Protein AF-A0A8S3GL42-F1 (afdb_monomer)

Mean predicted aligned error: 12.49 Å

pLDDT: mean 72.7, std 12.83, range [42.44, 92.75]

Structure (mmCIF, N/CA/C/O backbone):
data_AF-A0A8S3GL42-F1
#
_entry.id   AF-A0A8S3GL42-F1
#
loop_
_atom_site.group_PDB
_atom_site.id
_atom_site.type_symbol
_atom_site.label_atom_id
_atom_site.label_alt_id
_atom_site.label_comp_id
_atom_site.label_asym_id
_atom_site.label_entity_id
_atom_site.label_seq_id
_atom_site.pdbx_PDB_ins_code
_atom_site.Cartn_x
_atom_site.Cartn_y
_atom_site.Cartn_z
_atom_site.occupancy
_atom_site.B_iso_or_equiv
_atom_site.auth_seq_id
_atom_site.auth_comp_id
_atom_site.auth_asym_id
_atom_site.auth_atom_id
_atom_site.pdbx_PDB_model_num
ATOM 1 N N . ALA A 1 1 ? -11.399 -30.626 33.525 1.00 60.34 1 ALA A N 1
ATOM 2 C CA . ALA A 1 1 ? -12.731 -30.031 33.263 1.00 60.34 1 ALA A CA 1
ATOM 3 C C . ALA A 1 1 ? -12.739 -28.504 33.424 1.00 60.34 1 ALA A C 1
ATOM 5 O O . ALA A 1 1 ? -13.069 -27.814 32.467 1.00 60.34 1 ALA A O 1
ATOM 6 N N . LEU A 1 2 ? -12.311 -27.963 34.575 1.00 58.28 2 LEU A N 1
ATOM 7 C CA . LEU A 1 2 ? -12.323 -26.517 34.869 1.00 58.28 2 LEU A CA 1
ATOM 8 C C . LEU A 1 2 ? -11.531 -25.655 33.856 1.00 58.28 2 LEU A C 1
ATOM 10 O O . LEU A 1 2 ? -12.018 -24.622 33.409 1.00 58.28 2 LEU A O 1
ATOM 14 N N . LEU A 1 3 ? -10.352 -26.118 33.418 1.00 64.62 3 LEU A N 1
ATOM 15 C CA . LEU A 1 3 ? -9.525 -25.424 32.414 1.00 64.62 3 LEU A CA 1
ATOM 16 C C . LEU A 1 3 ? -10.170 -25.356 31.017 1.00 64.62 3 LEU A C 1
ATOM 18 O O . LEU A 1 3 ? -10.001 -24.368 30.307 1.00 64.62 3 LEU A O 1
ATOM 22 N N . VAL A 1 4 ? -10.951 -26.372 30.631 1.00 67.25 4 VAL A N 1
ATOM 23 C CA . VAL A 1 4 ? -11.661 -26.402 29.337 1.00 67.25 4 VAL A CA 1
ATOM 24 C C . VAL A 1 4 ? -12.831 -25.417 29.347 1.00 67.25 4 VAL A C 1
ATOM 26 O O . VAL A 1 4 ? -13.054 -24.713 28.364 1.00 67.25 4 VAL A O 1
ATOM 29 N N . LEU A 1 5 ? -13.542 -25.313 30.475 1.00 68.94 5 LEU A N 1
ATOM 30 C CA . LEU A 1 5 ? -14.620 -24.337 30.652 1.00 68.94 5 LEU A CA 1
ATOM 31 C C . LEU A 1 5 ? -14.083 -22.898 30.730 1.00 68.94 5 LEU A C 1
ATOM 33 O O . LEU A 1 5 ? -14.653 -22.006 30.104 1.00 68.94 5 LEU A O 1
ATOM 37 N N . CYS A 1 6 ? -12.947 -22.683 31.404 1.00 64.12 6 CYS A N 1
ATOM 38 C CA . CYS A 1 6 ? -12.276 -21.380 31.460 1.00 64.12 6 CYS A CA 1
ATOM 39 C C . CYS A 1 6 ? -11.847 -20.895 30.060 1.00 64.12 6 CYS A C 1
ATOM 41 O O . CYS A 1 6 ? -12.090 -19.743 29.698 1.00 64.12 6 CYS A O 1
ATOM 43 N N . ARG A 1 7 ? -11.309 -21.800 29.224 1.00 71.94 7 ARG A N 1
ATOM 44 C CA . ARG A 1 7 ? -10.922 -21.492 27.836 1.00 71.94 7 ARG A CA 1
ATOM 45 C C . ARG A 1 7 ? -12.115 -21.065 26.971 1.00 71.94 7 ARG A C 1
ATOM 47 O O . ARG A 1 7 ? -11.981 -20.121 26.198 1.00 71.94 7 ARG A O 1
ATOM 54 N N . ARG A 1 8 ? -13.282 -21.710 27.113 1.00 71.31 8 ARG A N 1
ATOM 55 C CA . ARG A 1 8 ? -14.494 -21.349 26.346 1.00 71.31 8 ARG A CA 1
ATOM 56 C C . ARG A 1 8 ? -15.000 -19.951 26.704 1.00 71.31 8 ARG A C 1
ATOM 58 O O . ARG A 1 8 ? -15.259 -19.159 25.807 1.00 71.31 8 ARG A O 1
ATOM 65 N N . ASN A 1 9 ? -15.053 -19.613 27.993 1.00 72.69 9 ASN A N 1
ATOM 66 C CA . ASN A 1 9 ? -15.573 -18.316 28.443 1.00 72.69 9 ASN A CA 1
ATOM 67 C C . ASN A 1 9 ? -14.672 -17.130 28.044 1.00 72.69 9 ASN A C 1
ATOM 69 O O . ASN A 1 9 ? -15.154 -16.017 27.833 1.00 72.69 9 ASN A O 1
ATOM 73 N N . LEU A 1 10 ? -13.358 -17.359 27.932 1.00 70.06 10 LEU A N 1
ATOM 74 C CA . LEU A 1 10 ? -12.411 -16.348 27.457 1.00 70.06 10 LEU A CA 1
ATOM 75 C C . LEU A 1 10 ? -12.497 -16.152 25.936 1.00 70.06 10 LEU A C 1
ATOM 77 O O . LEU A 1 10 ? -12.466 -15.015 25.470 1.00 70.06 10 LEU A O 1
ATOM 81 N N . TYR A 1 11 ? -12.652 -17.240 25.175 1.00 72.56 11 TYR A N 1
ATOM 82 C CA . TYR A 1 11 ? -12.803 -17.175 23.720 1.00 72.56 11 TYR A CA 1
ATOM 83 C C . TYR A 1 11 ? -14.065 -16.397 23.323 1.00 72.56 11 TYR A C 1
ATOM 85 O O . TYR A 1 11 ? -13.992 -15.515 22.475 1.00 72.56 11 TYR A O 1
ATOM 93 N N . GLU A 1 12 ? -15.182 -16.630 24.019 1.00 75.94 12 GLU A N 1
ATOM 94 C CA . GLU A 1 12 ? -16.445 -15.903 23.818 1.00 75.94 12 GLU A CA 1
ATOM 95 C C . GLU A 1 12 ? -16.319 -14.392 24.074 1.00 75.94 12 GLU A C 1
ATOM 97 O O . GLU A 1 12 ? -16.875 -13.582 23.332 1.00 75.94 12 GLU A O 1
ATOM 102 N N . LYS A 1 13 ? -15.551 -13.969 25.088 1.00 74.44 13 LYS A N 1
ATOM 103 C CA . LYS A 1 13 ? -15.324 -12.537 25.364 1.00 74.44 13 LYS A CA 1
ATOM 104 C C . LYS A 1 13 ? -14.474 -11.861 24.291 1.00 74.44 13 LYS A C 1
ATOM 106 O O . LYS A 1 13 ? -14.758 -10.727 23.911 1.00 74.44 13 LYS A O 1
ATOM 111 N N . ILE A 1 14 ? -13.445 -12.551 23.801 1.00 76.19 14 ILE A N 1
ATOM 112 C CA . ILE A 1 14 ? -12.589 -12.045 22.722 1.00 76.19 14 ILE A CA 1
ATOM 113 C C . ILE A 1 14 ? -13.385 -11.970 21.414 1.00 76.19 14 ILE A C 1
ATOM 115 O O . ILE A 1 14 ? -13.302 -10.967 20.707 1.00 76.19 14 ILE A O 1
ATOM 119 N N . LEU A 1 15 ? -14.194 -12.993 21.121 1.00 78.88 15 LEU A N 1
ATOM 120 C CA . LEU A 1 15 ? -15.006 -13.060 19.911 1.00 78.88 15 LEU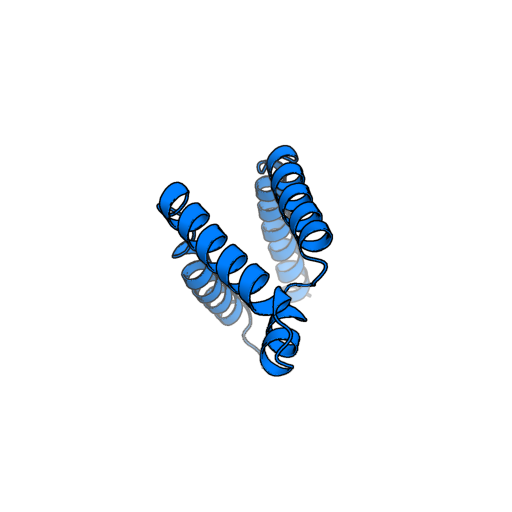 A CA 1
ATOM 121 C C . LEU A 1 15 ? -16.066 -11.951 19.886 1.00 78.88 15 LEU A C 1
ATOM 123 O O . LEU A 1 15 ? -16.153 -11.224 18.900 1.00 78.88 15 LEU A O 1
ATOM 127 N N . ASN A 1 16 ? -16.798 -11.749 20.987 1.00 77.12 16 ASN A N 1
ATOM 128 C CA . ASN A 1 16 ? -17.788 -10.673 21.084 1.00 77.12 16 ASN A CA 1
ATOM 129 C C . ASN A 1 16 ? -17.149 -9.281 20.953 1.00 77.12 16 ASN A C 1
ATOM 131 O O . ASN A 1 16 ? -17.652 -8.447 20.202 1.00 77.12 16 ASN A O 1
ATOM 135 N N . GLY A 1 17 ? -15.996 -9.047 21.594 1.00 72.69 17 GLY A N 1
ATOM 136 C CA . GLY A 1 17 ? -15.259 -7.787 21.447 1.00 72.69 17 GLY A CA 1
ATOM 137 C C . GLY A 1 17 ? -14.754 -7.538 20.019 1.00 72.69 17 GLY A C 1
ATOM 138 O O . GLY A 1 17 ? -14.750 -6.400 19.548 1.00 72.69 17 GLY A O 1
ATOM 139 N N . TYR A 1 18 ? -14.369 -8.594 19.296 1.00 71.56 18 TYR A N 1
ATOM 140 C CA . TYR A 1 18 ? -13.940 -8.495 17.900 1.00 71.56 18 TYR A CA 1
ATOM 141 C C . TYR A 1 18 ? -15.111 -8.209 16.948 1.00 71.56 18 TYR A C 1
ATOM 143 O O . TYR A 1 18 ? -14.989 -7.360 16.063 1.00 71.56 18 TYR A O 1
ATOM 151 N N . ILE A 1 19 ? -16.253 -8.878 17.142 1.00 73.44 19 ILE A N 1
ATOM 152 C CA . ILE A 1 19 ? -17.461 -8.696 16.323 1.00 73.44 19 ILE A CA 1
ATOM 153 C C . ILE A 1 19 ? -17.986 -7.262 16.453 1.00 73.44 19 ILE A C 1
ATOM 155 O O . ILE A 1 19 ? -18.275 -6.626 15.438 1.00 73.44 19 ILE A O 1
ATOM 159 N N . GLU A 1 20 ? -18.046 -6.720 17.673 1.00 73.88 20 GLU A N 1
ATOM 160 C CA . GLU A 1 20 ? -18.515 -5.349 17.899 1.00 73.88 20 GLU A CA 1
ATOM 161 C C . GLU A 1 20 ? -17.580 -4.314 17.249 1.00 73.88 20 GLU A C 1
ATOM 163 O O . GLU A 1 20 ? -18.036 -3.354 16.621 1.00 73.88 20 GLU A O 1
ATOM 168 N N . HIS A 1 21 ? -16.263 -4.542 17.312 1.00 68.69 21 HIS A N 1
ATOM 169 C CA . HIS A 1 21 ? -15.283 -3.674 16.662 1.00 68.69 21 HIS A CA 1
ATOM 170 C C . HIS A 1 21 ? -15.369 -3.731 15.129 1.00 68.69 21 HIS A C 1
ATOM 172 O O . HIS A 1 21 ? -15.347 -2.688 14.472 1.00 68.69 21 HIS A O 1
ATOM 178 N N . ASN A 1 22 ? -15.490 -4.930 14.548 1.00 69.44 22 ASN A N 1
ATOM 179 C CA . ASN A 1 22 ? -15.603 -5.105 13.101 1.00 69.44 22 ASN A CA 1
ATOM 180 C C . ASN A 1 22 ? -16.916 -4.520 12.563 1.00 69.44 22 ASN A C 1
ATOM 182 O O . ASN A 1 22 ? -16.912 -3.861 11.529 1.00 69.44 22 ASN A O 1
ATOM 186 N N . SER A 1 23 ? -18.022 -4.678 13.296 1.00 71.19 23 SER A N 1
ATOM 187 C CA . SER A 1 23 ? -19.326 -4.140 12.895 1.00 71.19 23 SER A CA 1
ATOM 188 C C . SER A 1 23 ? -19.370 -2.609 12.885 1.00 71.19 23 SER A C 1
ATOM 190 O O . SER A 1 23 ? -20.166 -2.034 12.144 1.00 71.19 23 SER A O 1
ATOM 192 N N . ARG A 1 24 ? -18.533 -1.930 13.685 1.00 65.69 24 ARG A N 1
ATOM 193 C CA . ARG A 1 24 ? -18.426 -0.461 13.661 1.00 65.69 24 ARG A CA 1
ATOM 194 C C . ARG A 1 24 ? -17.578 0.072 12.508 1.00 65.69 24 ARG A C 1
ATOM 196 O O . ARG A 1 24 ? -17.709 1.248 12.168 1.00 65.69 24 ARG A O 1
ATOM 203 N N . ARG A 1 25 ? -16.729 -0.751 11.885 1.00 68.81 25 ARG A N 1
ATOM 204 C CA . ARG A 1 25 ? -16.007 -0.353 10.672 1.00 68.81 25 ARG A CA 1
ATOM 205 C C . ARG A 1 25 ? -16.951 -0.495 9.481 1.00 68.81 25 ARG A C 1
ATOM 207 O O . ARG A 1 25 ? -17.244 -1.594 9.029 1.00 68.81 25 ARG A O 1
ATOM 214 N N . GLY A 1 26 ? -17.467 0.636 9.003 1.00 78.31 26 GLY A N 1
ATOM 215 C CA . GLY A 1 26 ? -18.459 0.665 7.931 1.00 78.31 26 GLY A CA 1
ATOM 216 C C . GLY A 1 26 ? -17.997 -0.076 6.672 1.00 78.31 26 GLY A C 1
ATOM 217 O O . GLY A 1 26 ? -16.883 0.132 6.186 1.00 78.31 26 GLY A O 1
ATOM 218 N N . VAL A 1 27 ? -18.900 -0.885 6.109 1.00 83.69 27 VAL A N 1
ATOM 219 C CA . VAL A 1 27 ? -18.718 -1.657 4.862 1.00 83.69 27 VAL A CA 1
ATOM 220 C C . VAL A 1 27 ? -18.211 -0.779 3.712 1.00 83.69 27 VAL A C 1
ATOM 222 O O . VAL A 1 27 ? -17.420 -1.220 2.882 1.00 83.69 27 VAL A O 1
ATOM 225 N N . LEU A 1 28 ? -18.604 0.496 3.718 1.00 83.94 28 LEU A N 1
ATOM 226 C CA . LEU A 1 28 ? -18.196 1.505 2.750 1.00 83.94 28 LEU A CA 1
ATOM 227 C C . LEU A 1 28 ? -16.666 1.618 2.624 1.00 83.94 28 LEU A C 1
ATOM 229 O O . LEU A 1 28 ? -16.145 1.646 1.514 1.00 83.94 28 LEU A O 1
ATOM 233 N N . HIS A 1 29 ? -15.933 1.614 3.742 1.00 82.38 29 HIS A N 1
ATOM 234 C CA . HIS A 1 29 ? -14.474 1.769 3.732 1.00 82.38 29 HIS A CA 1
ATOM 235 C C . HIS A 1 29 ? -13.774 0.542 3.124 1.00 82.38 29 HIS A C 1
ATOM 237 O O . HIS A 1 29 ? -12.792 0.677 2.394 1.00 82.38 29 HIS A O 1
ATOM 243 N N . TYR A 1 30 ? -14.311 -0.655 3.379 1.00 83.75 30 TYR A N 1
ATOM 244 C CA . TYR A 1 30 ? -13.817 -1.899 2.786 1.00 83.75 30 TYR A CA 1
ATOM 245 C C . TYR A 1 30 ? -14.101 -1.968 1.285 1.00 83.75 30 TYR A C 1
ATOM 247 O O . TYR A 1 30 ? -13.229 -2.381 0.522 1.00 83.75 30 TYR A O 1
ATOM 255 N N . LEU A 1 31 ? -15.284 -1.519 0.854 1.00 89.94 31 LEU A N 1
ATOM 256 C CA . LEU A 1 31 ? -15.639 -1.459 -0.562 1.00 89.94 31 LEU A CA 1
ATOM 257 C C . LEU A 1 31 ? -14.750 -0.473 -1.324 1.00 89.94 31 LEU A C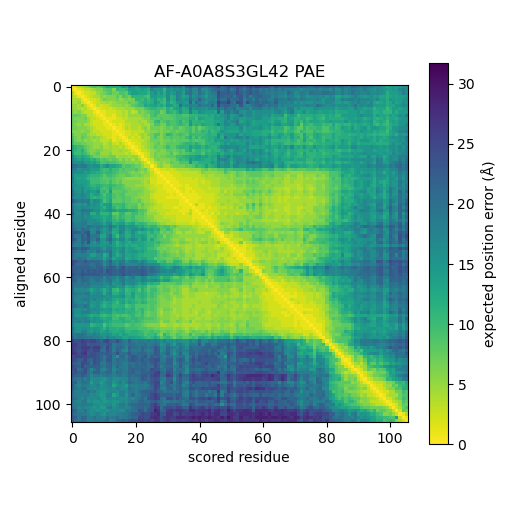 1
ATOM 259 O O . LEU A 1 31 ? -14.180 -0.843 -2.349 1.00 89.94 31 LEU A O 1
ATOM 263 N N . PHE A 1 32 ? -14.584 0.754 -0.821 1.00 90.06 32 PHE A N 1
ATOM 264 C CA . PHE A 1 32 ? -13.731 1.754 -1.469 1.00 90.06 32 PHE A CA 1
ATOM 265 C C . PHE A 1 32 ? -12.269 1.312 -1.527 1.00 90.06 32 PHE A C 1
ATOM 267 O O . PHE A 1 32 ? -11.658 1.399 -2.587 1.00 90.06 32 PHE A O 1
ATOM 274 N N . GLY A 1 33 ? -11.713 0.776 -0.436 1.00 86.44 33 GLY A N 1
ATOM 275 C CA . GLY A 1 33 ? -10.337 0.276 -0.440 1.00 86.44 33 GLY A CA 1
ATOM 276 C C . GLY A 1 33 ? -10.134 -0.918 -1.381 1.00 86.44 33 GLY A C 1
ATOM 277 O O . GLY A 1 33 ? -9.177 -0.943 -2.154 1.00 86.44 33 GLY A O 1
ATOM 278 N N . GLY A 1 34 ? -11.049 -1.894 -1.355 1.00 88.88 34 GLY A N 1
ATOM 279 C CA . GLY A 1 34 ? -10.965 -3.095 -2.189 1.00 88.88 34 GLY A CA 1
ATOM 280 C C . GLY A 1 34 ? -11.088 -2.798 -3.683 1.00 88.88 34 GLY A C 1
ATOM 281 O O . GLY A 1 34 ? -10.300 -3.301 -4.483 1.00 88.88 34 GLY A O 1
ATOM 282 N N . THR A 1 35 ? -12.035 -1.937 -4.060 1.00 92.75 35 THR A N 1
ATOM 283 C CA . THR A 1 35 ? -12.240 -1.533 -5.459 1.00 92.75 35 THR A CA 1
ATOM 284 C C . THR A 1 35 ? -11.068 -0.729 -6.014 1.00 92.75 35 THR A C 1
ATOM 286 O O . THR A 1 35 ? -10.634 -1.024 -7.123 1.00 92.75 35 THR A O 1
ATOM 289 N N . LEU A 1 36 ? -10.500 0.217 -5.255 1.00 89.56 36 LEU A N 1
ATOM 290 C CA . LEU A 1 36 ? -9.329 1.003 -5.679 1.00 89.56 36 LEU A CA 1
ATOM 291 C C . LEU A 1 36 ? -8.098 0.127 -5.940 1.00 89.56 36 LEU A C 1
ATOM 293 O O . LEU A 1 36 ? -7.445 0.268 -6.973 1.00 89.56 36 LEU A O 1
ATOM 297 N N . ILE A 1 37 ? -7.800 -0.803 -5.028 1.00 85.50 37 ILE A N 1
ATOM 298 C CA . ILE A 1 37 ? -6.672 -1.733 -5.177 1.00 85.50 37 ILE A CA 1
ATOM 299 C C . ILE A 1 37 ? -6.905 -2.681 -6.362 1.00 85.50 37 ILE A C 1
ATOM 301 O O . ILE A 1 37 ? -5.996 -2.903 -7.162 1.00 85.50 37 ILE A O 1
ATOM 305 N N . GLY A 1 38 ? -8.120 -3.221 -6.494 1.00 88.06 38 GLY A N 1
ATOM 306 C CA . GLY A 1 38 ? -8.483 -4.119 -7.590 1.00 88.06 38 GLY A CA 1
ATOM 307 C C . GLY A 1 38 ? -8.396 -3.445 -8.960 1.00 88.06 38 GLY A C 1
ATOM 308 O O . GLY A 1 38 ? -7.774 -3.988 -9.872 1.00 88.06 38 GLY A O 1
ATOM 309 N N . LEU A 1 39 ? -8.944 -2.231 -9.091 1.00 90.94 39 LEU A N 1
ATOM 310 C CA . LEU A 1 39 ? -8.830 -1.414 -10.304 1.00 90.94 39 LEU A CA 1
ATOM 311 C C . LEU A 1 39 ? -7.366 -1.135 -10.654 1.00 90.94 39 LEU A C 1
ATOM 313 O O . LEU A 1 39 ? -6.976 -1.289 -11.808 1.00 90.94 39 LEU A O 1
ATOM 317 N N . GLY A 1 40 ? -6.540 -0.797 -9.661 1.00 86.31 40 GLY A N 1
ATOM 318 C CA . GLY A 1 40 ? -5.110 -0.564 -9.857 1.00 86.31 40 GLY A CA 1
ATOM 319 C C . GLY A 1 40 ? -4.371 -1.770 -10.448 1.00 86.31 40 GLY A C 1
ATOM 320 O O . GLY A 1 40 ? -3.581 -1.597 -11.37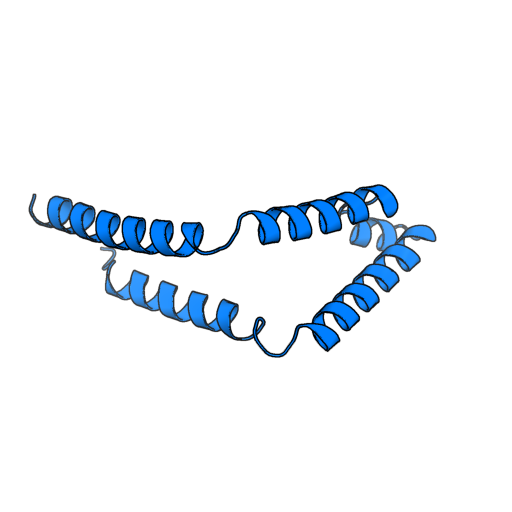5 1.00 86.31 40 GLY A O 1
ATOM 321 N N . MET A 1 41 ? -4.656 -2.991 -9.975 1.00 83.12 41 MET A N 1
ATOM 322 C CA . MET A 1 41 ? -4.022 -4.208 -10.510 1.00 83.12 41 MET A CA 1
ATOM 323 C C . MET A 1 41 ? -4.391 -4.475 -11.972 1.00 83.12 41 MET A C 1
ATOM 325 O O . MET A 1 41 ? -3.526 -4.871 -12.753 1.00 83.12 41 MET A O 1
ATOM 329 N N . VAL A 1 42 ? -5.650 -4.236 -12.355 1.00 88.62 42 VAL A N 1
ATOM 330 C CA . VAL A 1 42 ? -6.102 -4.407 -13.746 1.00 88.62 42 VAL A CA 1
ATOM 331 C C . VAL A 1 42 ? -5.440 -3.378 -14.659 1.00 88.62 42 VAL A C 1
ATOM 333 O O . VAL A 1 42 ? -4.952 -3.737 -15.726 1.00 88.62 42 VAL A O 1
ATOM 336 N N . VAL A 1 43 ? -5.365 -2.116 -14.225 1.00 84.56 43 VAL A N 1
ATOM 337 C CA . VAL A 1 43 ? -4.751 -1.027 -15.004 1.00 84.56 43 VAL A CA 1
ATOM 338 C C . VAL A 1 43 ? -3.245 -1.234 -15.180 1.00 84.56 43 VAL A C 1
ATOM 340 O O . VAL A 1 43 ? -2.719 -0.989 -16.262 1.00 84.56 43 VAL A O 1
ATOM 343 N N . CYS A 1 44 ? -2.546 -1.715 -14.148 1.00 81.94 44 CYS A N 1
ATOM 344 C CA . CYS A 1 44 ? -1.107 -1.979 -14.230 1.00 81.94 44 CYS A CA 1
ATOM 345 C C . CYS A 1 44 ? -0.773 -3.306 -14.936 1.00 81.94 44 CYS A C 1
ATOM 347 O O . CYS A 1 44 ? 0.387 -3.540 -15.269 1.00 81.94 44 CYS A O 1
ATOM 349 N N . GLY A 1 45 ? -1.756 -4.195 -15.135 1.00 80.19 45 GLY A N 1
ATOM 350 C CA . GLY A 1 45 ? -1.558 -5.509 -15.756 1.00 80.19 45 GLY A CA 1
ATOM 351 C C . GLY A 1 45 ? -0.598 -6.425 -14.985 1.00 80.19 45 GLY A C 1
ATOM 352 O O . GLY A 1 45 ? 0.004 -7.323 -15.570 1.00 80.19 45 GLY A O 1
ATOM 353 N N . SER A 1 46 ? -0.404 -6.174 -13.687 1.00 77.00 46 SER A N 1
ATOM 354 C CA . SER A 1 46 ? 0.581 -6.860 -12.850 1.00 77.00 46 SER A CA 1
ATOM 355 C C . SER A 1 46 ? 0.091 -6.936 -11.407 1.00 77.00 46 SER A C 1
ATOM 357 O O . SER A 1 46 ? -0.454 -5.976 -10.859 1.00 77.00 46 SER A O 1
ATOM 359 N N . CYS A 1 47 ? 0.284 -8.093 -10.780 1.00 81.94 47 CYS A N 1
ATOM 360 C CA . CYS A 1 47 ? 0.022 -8.296 -9.362 1.00 81.94 47 CYS A CA 1
ATOM 361 C C . CYS A 1 47 ? 1.205 -7.760 -8.537 1.00 81.94 47 CYS A C 1
ATOM 363 O O . CYS A 1 47 ? 2.342 -7.819 -8.998 1.00 81.94 47 CYS A O 1
ATOM 365 N N . PRO A 1 48 ? 1.008 -7.321 -7.282 1.00 69.81 48 PRO A N 1
ATOM 366 C CA . PRO A 1 48 ? 2.067 -6.708 -6.471 1.00 69.81 48 PRO A CA 1
ATOM 367 C C . PRO A 1 48 ? 3.312 -7.598 -6.303 1.00 69.81 48 PRO A C 1
ATOM 369 O O . PRO A 1 48 ? 4.419 -7.084 -6.184 1.00 69.81 48 PRO A O 1
ATOM 372 N N . GLY A 1 49 ? 3.152 -8.926 -6.345 1.00 76.94 49 GLY A N 1
ATOM 373 C CA . GLY A 1 49 ? 4.271 -9.873 -6.306 1.00 76.94 49 GLY A CA 1
ATOM 374 C C . GLY A 1 49 ? 5.003 -10.052 -7.641 1.00 76.94 49 GLY A C 1
ATOM 375 O O . GLY A 1 49 ? 6.200 -10.323 -7.649 1.00 76.94 49 GLY A O 1
ATOM 376 N N . THR A 1 50 ? 4.321 -9.877 -8.777 1.00 80.62 50 THR A N 1
ATOM 377 C CA . THR A 1 50 ? 4.923 -10.069 -10.106 1.00 80.62 50 THR A CA 1
ATOM 378 C C . THR A 1 50 ? 5.722 -8.857 -10.561 1.00 80.62 50 THR A C 1
ATOM 380 O O . THR A 1 50 ? 6.663 -9.023 -11.333 1.00 80.62 50 THR A O 1
ATOM 383 N N . VAL A 1 51 ? 5.427 -7.660 -10.037 1.00 81.75 51 VAL A N 1
ATOM 384 C CA . VAL A 1 51 ? 6.140 -6.420 -10.393 1.00 81.75 51 VAL A CA 1
ATOM 385 C C . VAL A 1 51 ? 7.651 -6.549 -10.162 1.00 81.75 51 VAL A C 1
ATOM 387 O O . VAL A 1 51 ? 8.431 -6.184 -11.036 1.00 81.75 51 VAL A O 1
ATOM 390 N N . PHE A 1 52 ? 8.083 -7.126 -9.033 1.00 77.50 52 PHE A N 1
ATOM 391 C CA . PHE A 1 52 ? 9.509 -7.220 -8.682 1.00 77.50 52 PHE A CA 1
ATOM 392 C C . PHE A 1 52 ? 10.293 -8.136 -9.637 1.00 77.50 52 PHE A C 1
ATOM 394 O O . PHE A 1 52 ? 11.411 -7.823 -10.043 1.00 77.50 52 PHE A O 1
ATOM 401 N N . VAL A 1 53 ? 9.672 -9.237 -10.068 1.00 82.25 53 VAL A N 1
ATOM 402 C CA . VAL A 1 53 ? 10.247 -10.168 -11.053 1.00 82.25 53 VAL A CA 1
ATOM 403 C C . VAL A 1 53 ? 10.326 -9.513 -12.437 1.00 82.25 53 VAL A C 1
ATOM 405 O O . VAL A 1 53 ? 11.310 -9.666 -13.155 1.00 82.25 53 VAL A O 1
ATOM 408 N N . GLN A 1 54 ? 9.312 -8.728 -12.797 1.00 79.88 54 GLN A N 1
ATOM 409 C CA . GLN A 1 54 ? 9.210 -8.034 -14.082 1.00 79.88 54 GLN A CA 1
ATOM 410 C C . GLN A 1 54 ? 10.217 -6.875 -14.215 1.00 79.88 54 GLN A C 1
ATOM 412 O O . GLN A 1 54 ? 10.657 -6.562 -15.324 1.00 79.88 54 GLN A O 1
ATOM 417 N N . VAL A 1 55 ? 10.612 -6.266 -13.091 1.00 81.94 55 VAL A N 1
ATOM 418 C CA . VAL A 1 55 ? 11.735 -5.315 -13.013 1.00 81.94 55 VAL A CA 1
ATOM 419 C C . VAL A 1 55 ? 13.064 -6.042 -13.222 1.00 81.94 55 VAL A C 1
ATOM 421 O O . VAL A 1 55 ? 13.873 -5.600 -14.033 1.00 81.94 55 VAL A O 1
AT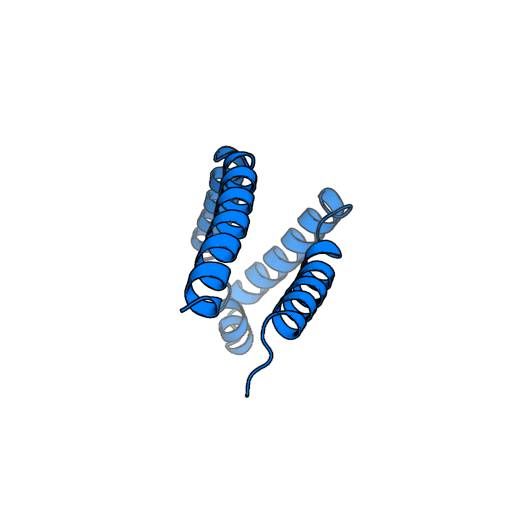OM 424 N N . GLY A 1 56 ? 13.258 -7.198 -12.578 1.00 80.50 56 GLY A N 1
ATOM 425 C CA . GLY A 1 56 ? 14.443 -8.040 -12.789 1.00 80.50 56 GLY A CA 1
ATOM 426 C C . GLY A 1 56 ? 14.586 -8.558 -14.227 1.00 80.50 56 GLY A C 1
ATOM 427 O O . GLY A 1 56 ? 15.699 -8.708 -14.718 1.00 80.50 56 GLY A O 1
ATOM 428 N N . SER A 1 57 ? 13.466 -8.769 -14.926 1.00 82.62 57 SER A N 1
ATOM 429 C CA . SER A 1 57 ? 13.432 -9.193 -16.332 1.00 82.62 57 SER A CA 1
ATOM 430 C C . SER A 1 57 ? 13.667 -8.057 -17.346 1.00 82.62 57 SER A C 1
ATOM 432 O O . SER A 1 57 ? 13.682 -8.325 -18.547 1.00 82.62 57 SER A O 1
ATOM 434 N N . GLY A 1 58 ? 13.822 -6.799 -16.911 1.00 77.50 58 GLY A N 1
ATOM 435 C CA . GLY A 1 58 ? 14.148 -5.669 -17.795 1.00 77.50 58 GLY A CA 1
ATOM 436 C C . GLY A 1 58 ? 12.999 -5.156 -18.675 1.00 77.50 58 GLY A C 1
ATOM 437 O O . GLY A 1 58 ? 13.242 -4.497 -19.684 1.00 77.50 58 GLY A O 1
ATOM 438 N N . ILE A 1 59 ? 11.740 -5.439 -18.327 1.00 75.88 59 ILE A N 1
ATOM 439 C CA . ILE A 1 59 ? 10.574 -4.997 -19.110 1.00 75.88 59 ILE A CA 1
ATOM 440 C C . ILE A 1 59 ? 10.268 -3.524 -18.793 1.00 75.88 59 ILE A C 1
ATOM 442 O O . ILE A 1 59 ? 9.971 -3.195 -17.651 1.00 75.88 59 ILE A O 1
ATOM 446 N N . ALA A 1 60 ? 10.265 -2.632 -19.791 1.00 70.75 60 ALA A N 1
ATOM 447 C CA . ALA A 1 60 ? 10.115 -1.179 -19.588 1.00 70.75 60 ALA A CA 1
ATOM 448 C C . ALA A 1 60 ? 8.843 -0.752 -18.814 1.00 70.75 60 ALA A C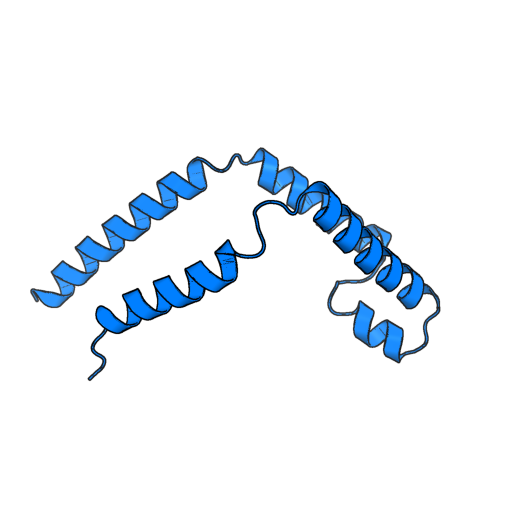 1
ATOM 450 O O . ALA A 1 60 ? 8.858 0.232 -18.076 1.00 70.75 60 ALA A O 1
ATOM 451 N N . TYR A 1 61 ? 7.750 -1.513 -18.927 1.00 76.62 61 TYR A N 1
ATOM 452 C CA . TYR A 1 61 ? 6.477 -1.229 -18.250 1.00 76.62 61 TYR A CA 1
ATOM 453 C C . TYR A 1 61 ? 6.510 -1.454 -16.726 1.00 76.62 61 TYR A C 1
ATOM 455 O O . TYR A 1 61 ? 5.723 -0.852 -15.990 1.00 76.62 61 TYR A O 1
ATOM 463 N N . SER A 1 62 ? 7.428 -2.289 -16.226 1.00 76.44 62 SER A N 1
ATOM 464 C CA . SER A 1 62 ? 7.514 -2.611 -14.796 1.00 76.44 62 SER A CA 1
ATOM 465 C C . SER A 1 62 ? 8.086 -1.452 -13.973 1.00 76.44 62 SER A C 1
ATOM 467 O O . SER A 1 62 ? 7.625 -1.205 -12.860 1.00 76.44 62 SER A O 1
ATOM 469 N N . LEU A 1 63 ? 9.003 -0.668 -14.551 1.00 79.25 63 LEU A N 1
ATOM 470 C CA . LEU A 1 63 ? 9.527 0.559 -13.947 1.00 79.25 63 LEU A CA 1
ATOM 471 C C . LEU A 1 63 ? 8.427 1.597 -13.713 1.00 79.25 63 LEU A C 1
ATOM 473 O O . LEU A 1 63 ? 8.369 2.188 -12.637 1.00 79.25 63 LEU A O 1
ATOM 477 N N . PHE A 1 64 ? 7.523 1.786 -14.677 1.00 82.81 64 PHE A N 1
ATOM 478 C CA . PHE A 1 64 ? 6.436 2.760 -14.550 1.00 82.81 64 PHE A CA 1
ATOM 479 C C . PHE A 1 64 ? 5.433 2.355 -13.460 1.00 82.81 64 PHE A C 1
ATOM 481 O O . PHE A 1 64 ? 5.020 3.186 -12.654 1.00 82.81 64 PHE A O 1
ATOM 488 N N . THR A 1 65 ? 5.115 1.058 -13.368 1.00 82.94 65 THR A N 1
ATOM 489 C CA . THR A 1 65 ? 4.268 0.502 -12.296 1.00 82.94 65 THR A CA 1
ATOM 490 C C . THR A 1 65 ? 4.935 0.629 -10.926 1.00 82.94 65 THR A C 1
ATOM 492 O O . THR A 1 65 ? 4.287 1.007 -9.952 1.00 82.94 65 THR A O 1
ATOM 495 N N . CYS A 1 66 ? 6.240 0.359 -10.836 1.00 84.75 66 CYS A N 1
ATOM 496 C CA . CYS A 1 66 ? 6.984 0.459 -9.584 1.00 84.75 66 CYS A CA 1
ATOM 497 C C . CYS A 1 66 ? 7.079 1.914 -9.098 1.00 84.75 66 CYS A C 1
ATOM 499 O O . CYS A 1 66 ? 6.820 2.193 -7.929 1.00 84.75 66 CYS A O 1
ATOM 501 N N . LEU A 1 67 ? 7.376 2.856 -9.999 1.00 86.81 67 LEU A N 1
ATOM 502 C CA . LEU A 1 67 ? 7.393 4.288 -9.692 1.00 86.81 67 LEU A CA 1
ATOM 503 C C . LEU A 1 67 ? 6.000 4.801 -9.309 1.00 86.81 67 LEU A C 1
ATOM 505 O O . LEU A 1 67 ? 5.874 5.530 -8.328 1.00 86.81 67 LEU A O 1
ATOM 509 N N . GLY A 1 68 ? 4.953 4.374 -10.020 1.00 85.69 68 GLY A N 1
ATOM 510 C CA . GLY A 1 68 ? 3.565 4.699 -9.691 1.00 85.69 68 GLY A CA 1
ATOM 511 C C . GLY A 1 68 ? 3.136 4.164 -8.322 1.00 85.69 68 GLY A C 1
ATOM 512 O O . GLY A 1 68 ? 2.502 4.884 -7.556 1.00 85.69 68 GLY A O 1
ATOM 513 N N . GLY A 1 69 ? 3.540 2.941 -7.965 1.00 83.62 69 GLY A N 1
ATOM 514 C CA . GLY A 1 69 ? 3.292 2.355 -6.645 1.00 83.62 69 GLY A CA 1
ATOM 515 C C . GLY A 1 69 ? 4.019 3.086 -5.513 1.00 83.62 69 GLY A C 1
ATOM 516 O O . GLY A 1 69 ? 3.431 3.326 -4.456 1.00 83.62 69 GLY A O 1
ATOM 517 N N . ILE A 1 70 ? 5.274 3.492 -5.734 1.00 85.50 70 ILE A N 1
ATOM 518 C CA . ILE A 1 70 ? 6.058 4.271 -4.762 1.00 85.50 70 ILE A CA 1
ATOM 519 C C . ILE A 1 70 ? 5.454 5.666 -4.582 1.00 85.50 70 ILE A C 1
ATOM 521 O O . ILE A 1 70 ? 5.209 6.077 -3.449 1.00 85.50 70 ILE A O 1
ATOM 525 N N . LEU A 1 71 ? 5.158 6.372 -5.677 1.00 88.88 71 LEU A N 1
ATOM 526 C CA . LEU A 1 71 ? 4.526 7.693 -5.635 1.00 88.88 71 LEU A CA 1
ATOM 527 C C . LEU A 1 71 ? 3.131 7.629 -5.009 1.00 88.88 71 LEU A C 1
ATOM 529 O O . LEU A 1 71 ? 2.804 8.466 -4.175 1.00 88.88 71 LEU A O 1
ATOM 533 N N . GLY A 1 72 ? 2.332 6.617 -5.348 1.00 85.12 72 GLY A N 1
ATOM 534 C CA . GLY A 1 72 ? 1.011 6.396 -4.763 1.00 85.12 72 GLY A CA 1
ATOM 535 C C . GLY A 1 72 ? 1.079 6.104 -3.265 1.00 85.12 72 GLY A C 1
ATOM 536 O O . GLY A 1 72 ? 0.319 6.688 -2.497 1.00 85.12 72 GLY A O 1
ATOM 537 N N . THR A 1 73 ? 2.030 5.273 -2.826 1.00 83.69 73 THR A N 1
ATOM 538 C CA . THR A 1 73 ? 2.266 5.013 -1.396 1.00 83.69 73 THR A CA 1
ATOM 539 C C . THR A 1 73 ? 2.742 6.275 -0.688 1.00 83.69 73 THR A C 1
ATOM 541 O O . THR A 1 73 ? 2.275 6.557 0.409 1.00 83.69 73 THR A O 1
ATOM 544 N N . TYR A 1 74 ? 3.619 7.062 -1.315 1.00 86.62 74 TYR A N 1
ATOM 545 C CA . TYR A 1 74 ? 4.109 8.321 -0.763 1.00 86.62 74 TYR A CA 1
ATOM 546 C C . TYR A 1 74 ? 2.998 9.363 -0.632 1.00 86.62 74 TYR A C 1
ATOM 548 O O . TYR A 1 74 ? 2.890 9.981 0.415 1.00 86.62 74 TYR A O 1
ATOM 556 N N . PHE A 1 75 ? 2.136 9.525 -1.639 1.00 87.38 75 PHE A N 1
ATOM 557 C CA . PHE A 1 75 ? 0.981 10.423 -1.566 1.00 87.38 75 PHE A CA 1
ATOM 558 C C . PHE A 1 75 ? -0.041 9.945 -0.542 1.00 87.38 75 PHE A C 1
ATOM 560 O O . PHE A 1 75 ? -0.497 10.736 0.276 1.00 87.38 75 PHE A O 1
ATOM 567 N N . TYR A 1 76 ? -0.374 8.652 -0.544 1.00 81.81 76 TYR A N 1
ATOM 568 C CA . TYR A 1 76 ? -1.280 8.082 0.448 1.00 81.81 76 TYR A CA 1
ATOM 569 C C . TYR A 1 76 ? -0.729 8.278 1.860 1.00 81.81 76 TYR A C 1
ATOM 571 O O . TYR A 1 76 ? -1.456 8.681 2.758 1.00 81.81 76 TYR A O 1
ATOM 579 N N . TYR A 1 77 ? 0.572 8.068 2.055 1.00 79.25 77 TYR A N 1
ATOM 580 C CA . TYR A 1 77 ? 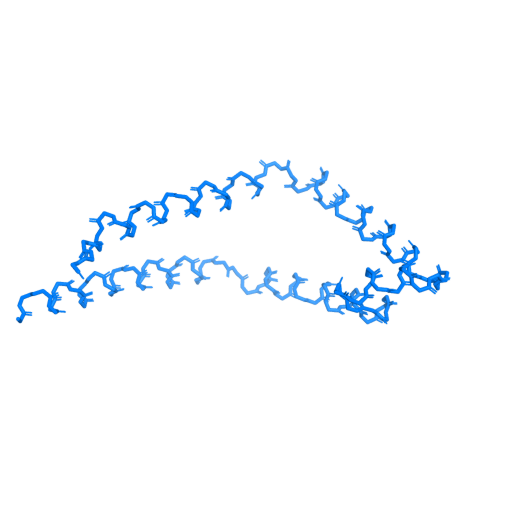1.244 8.346 3.313 1.00 79.25 77 TYR A CA 1
ATOM 581 C C . TYR A 1 77 ? 1.207 9.849 3.620 1.00 79.25 77 TYR A C 1
ATOM 583 O O . TYR A 1 77 ? 0.650 10.241 4.625 1.00 79.25 77 TYR A O 1
ATOM 591 N N . ALA A 1 78 ? 1.663 10.734 2.744 1.00 81.62 78 ALA A N 1
ATOM 592 C CA . ALA A 1 78 ?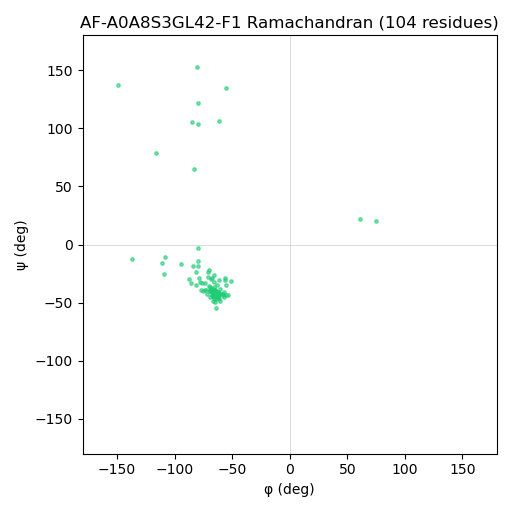 1.647 12.177 2.988 1.00 81.62 78 ALA A CA 1
ATOM 593 C C . ALA A 1 78 ? 0.248 12.736 3.329 1.00 81.62 78 ALA A C 1
ATOM 595 O O . ALA A 1 78 ? 0.143 13.632 4.160 1.00 81.62 78 ALA A O 1
ATOM 596 N N . PHE A 1 79 ? -0.821 12.190 2.739 1.00 76.25 79 PHE A N 1
ATOM 597 C CA . PHE A 1 79 ? -2.199 12.627 2.990 1.00 76.25 79 PHE A CA 1
ATOM 598 C C . PHE A 1 79 ? -2.893 11.930 4.175 1.00 76.25 79 PHE A C 1
ATOM 600 O O . PHE A 1 79 ? -3.777 12.526 4.783 1.00 76.25 79 PHE A O 1
ATOM 607 N N . VAL A 1 80 ? -2.545 10.678 4.504 1.00 72.69 80 VAL A N 1
ATOM 608 C CA . VAL A 1 80 ? -3.238 9.861 5.533 1.00 72.69 80 VAL A CA 1
ATOM 609 C C . VAL A 1 80 ? -2.376 9.632 6.785 1.00 72.69 80 VAL A C 1
ATOM 611 O O . VAL A 1 80 ? -2.875 9.219 7.838 1.00 72.69 80 VAL A O 1
ATOM 614 N N . HIS A 1 81 ? -1.069 9.879 6.707 1.00 55.25 81 HIS A N 1
ATOM 615 C CA . HIS A 1 81 ? -0.085 9.493 7.713 1.00 55.25 81 HIS A CA 1
ATOM 616 C C . HIS A 1 81 ? 0.019 10.468 8.883 1.00 55.25 81 HIS A C 1
ATOM 618 O O . HIS A 1 81 ? 1.078 11.010 9.193 1.00 55.25 81 HIS A O 1
ATOM 624 N N . GLU A 1 82 ? -1.067 10.557 9.636 1.00 54.56 82 GLU A N 1
ATOM 625 C CA . GLU A 1 82 ? -0.966 10.902 11.051 1.00 54.56 82 GLU A CA 1
ATOM 626 C C . GLU A 1 82 ? -1.266 9.731 11.995 1.00 54.56 82 GLU A C 1
ATOM 628 O O . GLU A 1 82 ? -0.999 9.865 13.184 1.00 54.56 82 GLU A O 1
ATOM 633 N N . ARG A 1 83 ? -1.787 8.567 11.548 1.00 49.28 83 ARG A N 1
ATOM 634 C CA . ARG A 1 83 ? -2.369 7.603 12.520 1.00 49.28 83 ARG A CA 1
ATOM 635 C C . ARG A 1 83 ? -2.083 6.099 12.384 1.00 49.28 83 ARG A C 1
ATOM 637 O O . ARG A 1 83 ? -2.382 5.383 13.329 1.00 49.28 83 ARG A O 1
ATOM 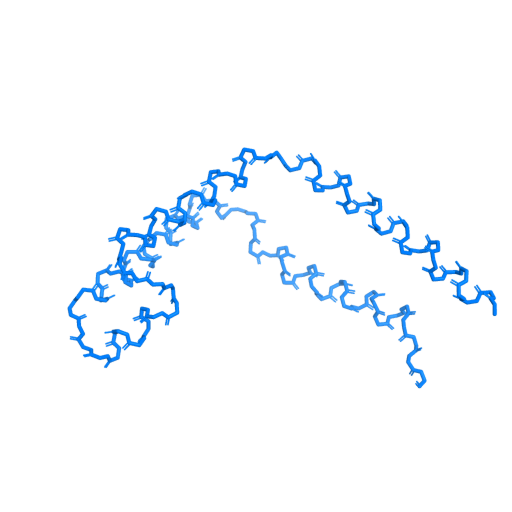644 N N . ILE A 1 84 ? -1.520 5.573 11.290 1.00 55.56 84 ILE A N 1
ATOM 645 C CA . ILE A 1 84 ? -1.666 4.118 11.008 1.00 55.56 84 ILE A CA 1
ATOM 646 C C . ILE A 1 84 ? -0.385 3.273 11.182 1.00 55.56 84 ILE A C 1
ATOM 648 O O . ILE A 1 84 ? -0.487 2.080 11.471 1.00 55.56 84 ILE A O 1
ATOM 652 N N . SER A 1 85 ? 0.822 3.840 11.059 1.00 51.44 85 SER A N 1
ATOM 653 C CA . SER A 1 85 ? 2.049 3.015 11.010 1.00 51.44 85 SER A CA 1
ATOM 654 C C . SER A 1 85 ? 2.609 2.599 12.387 1.00 51.44 85 SER A C 1
ATOM 656 O O . SER A 1 85 ? 3.332 1.612 12.480 1.00 51.44 85 SER A O 1
ATOM 658 N N . GLN A 1 86 ? 2.232 3.275 13.481 1.00 48.62 86 GLN A N 1
ATOM 659 C CA . GLN A 1 86 ? 2.663 2.904 14.844 1.00 48.62 86 GLN A CA 1
ATOM 660 C C . GLN A 1 86 ? 1.769 1.830 15.498 1.00 48.62 86 GLN A C 1
ATOM 662 O O . GLN A 1 86 ? 2.271 0.978 16.227 1.00 48.62 86 GLN A O 1
ATOM 667 N N . GLU A 1 87 ? 0.460 1.798 15.211 1.00 51.56 87 GLU A N 1
ATOM 668 C CA . GLU A 1 87 ? -0.470 0.879 15.892 1.00 51.56 87 GLU A CA 1
ATOM 669 C C . GLU A 1 87 ? -0.237 -0.599 15.549 1.00 51.56 87 GLU A C 1
ATOM 671 O O . GLU A 1 87 ? -0.322 -1.448 16.433 1.00 51.56 87 GLU A O 1
ATOM 676 N N . LYS A 1 88 ? 0.079 -0.942 14.291 1.00 50.94 88 LYS A N 1
ATOM 677 C CA . LYS A 1 88 ? 0.152 -2.358 13.875 1.00 50.94 88 LYS A CA 1
ATOM 678 C C . LYS A 1 88 ? 1.346 -3.102 14.468 1.00 50.94 88 LYS A C 1
ATOM 680 O O . LYS A 1 88 ? 1.198 -4.268 14.813 1.00 50.94 88 LYS A O 1
ATOM 685 N N . PHE A 1 89 ? 2.491 -2.437 14.621 1.00 48.25 89 PHE A N 1
ATOM 686 C CA . PHE A 1 89 ? 3.702 -3.049 15.181 1.00 48.25 89 PHE A CA 1
ATOM 687 C C . PHE A 1 89 ? 3.642 -3.151 16.722 1.00 48.25 89 PHE A C 1
ATOM 689 O O . PHE A 1 89 ? 4.131 -4.111 17.327 1.00 48.25 89 PHE A O 1
ATOM 696 N N . LEU A 1 90 ? 2.977 -2.189 17.374 1.00 46.78 90 LEU A N 1
ATOM 697 C CA . LEU A 1 90 ? 2.812 -2.147 18.831 1.00 46.78 90 LEU A CA 1
ATOM 698 C C . LEU A 1 90 ? 1.665 -3.062 19.309 1.00 46.78 90 LEU A C 1
ATOM 700 O O . LEU A 1 90 ? 1.795 -3.738 20.328 1.00 46.78 90 LEU A O 1
ATOM 704 N N . ALA A 1 91 ? 0.583 -3.185 18.531 1.00 51.44 91 ALA A N 1
ATOM 705 C CA . ALA A 1 91 ? -0.507 -4.121 18.812 1.00 51.44 91 ALA A CA 1
ATOM 706 C C . ALA A 1 91 ? -0.079 -5.586 18.642 1.00 51.44 91 ALA A C 1
ATOM 708 O O . ALA A 1 91 ? -0.447 -6.425 19.464 1.00 51.44 91 ALA A O 1
ATOM 709 N N . SER A 1 92 ? 0.740 -5.910 17.634 1.00 53.75 92 SER A N 1
ATOM 710 C CA . SER A 1 92 ? 1.228 -7.280 17.438 1.00 53.75 92 SER A CA 1
ATOM 711 C C . SER A 1 92 ? 2.140 -7.746 18.570 1.00 53.75 92 SER A C 1
ATOM 713 O O . SER A 1 92 ? 2.046 -8.897 18.979 1.00 53.75 92 SER A O 1
ATOM 715 N N . SER A 1 93 ? 2.979 -6.866 19.127 1.00 46.84 93 SER A N 1
ATOM 716 C CA . SER A 1 93 ? 3.877 -7.216 20.238 1.00 46.84 93 SER A CA 1
ATOM 717 C C . SER A 1 93 ? 3.155 -7.309 21.591 1.00 46.84 93 SER A C 1
ATOM 719 O O . SER A 1 93 ? 3.498 -8.168 22.407 1.00 46.84 93 SER A O 1
ATOM 721 N N . LEU A 1 94 ? 2.116 -6.495 21.821 1.00 59.44 94 LEU A N 1
ATOM 722 C CA . LEU A 1 94 ? 1.315 -6.519 23.052 1.00 59.44 94 LEU A CA 1
ATOM 723 C C . LEU A 1 94 ? 0.328 -7.698 23.071 1.00 59.44 94 LEU A C 1
ATOM 725 O O . LEU A 1 94 ? 0.189 -8.355 24.100 1.00 59.44 94 LEU A O 1
ATOM 729 N N . VAL A 1 95 ? -0.294 -8.030 21.932 1.00 63.09 95 VAL A N 1
ATOM 730 C CA . VAL A 1 95 ? -1.145 -9.226 21.793 1.00 63.09 95 VAL A CA 1
ATOM 731 C C . VAL A 1 95 ? -0.325 -10.506 21.912 1.00 63.09 95 VAL A C 1
ATOM 733 O O . VAL A 1 95 ? -0.767 -11.406 22.620 1.00 63.09 95 VAL A O 1
ATOM 736 N N . LEU A 1 96 ? 0.872 -10.587 21.305 1.00 56.62 96 LEU A N 1
ATOM 737 C CA . LEU A 1 96 ? 1.737 -11.759 21.481 1.00 56.62 96 LEU A CA 1
ATOM 738 C C . LEU A 1 96 ? 2.115 -11.938 22.954 1.00 56.62 96 LEU A C 1
ATOM 740 O O . LEU A 1 96 ? 1.910 -13.020 23.483 1.00 56.62 96 LEU A O 1
ATOM 744 N N . ARG A 1 97 ? 2.571 -10.877 23.642 1.00 58.62 97 ARG A N 1
ATOM 745 C CA . ARG A 1 97 ? 2.896 -10.939 25.082 1.00 58.62 97 ARG A CA 1
ATOM 746 C C . ARG A 1 97 ? 1.708 -11.400 25.925 1.00 58.62 97 ARG A C 1
ATOM 748 O O . ARG A 1 97 ? 1.856 -12.302 26.738 1.00 58.62 97 ARG A O 1
ATOM 755 N N . ARG A 1 98 ? 0.513 -10.860 25.664 1.00 60.19 98 ARG A N 1
ATOM 756 C CA . ARG A 1 98 ? -0.710 -11.251 26.379 1.00 60.19 98 ARG A CA 1
ATOM 757 C C . ARG A 1 98 ? -1.152 -12.686 26.065 1.00 60.19 98 ARG A C 1
ATOM 759 O O . ARG A 1 98 ? -1.772 -13.313 26.913 1.00 60.19 98 ARG A O 1
ATOM 766 N N . LEU A 1 99 ? -0.844 -13.208 24.873 1.00 61.62 99 LEU A N 1
ATOM 767 C CA . LEU A 1 99 ? -1.071 -14.615 24.527 1.00 61.62 99 LEU A CA 1
ATOM 768 C C . LEU A 1 99 ? -0.063 -15.543 25.221 1.00 61.62 99 LEU A C 1
ATOM 770 O O . LEU A 1 99 ? -0.461 -16.610 25.680 1.00 61.62 99 LEU A O 1
ATOM 774 N N . CYS A 1 100 ? 1.207 -15.133 25.322 1.00 63.38 100 CYS A N 1
ATOM 775 C CA . CYS A 1 100 ? 2.261 -15.892 26.003 1.00 63.38 100 CYS A CA 1
ATOM 776 C C . CYS A 1 100 ? 1.979 -16.042 27.505 1.00 63.38 100 CYS A C 1
ATOM 778 O O . CYS A 1 100 ? 2.145 -17.130 28.044 1.00 63.38 100 CYS A O 1
ATOM 780 N N . ASP A 1 101 ? 1.488 -14.989 28.168 1.00 59.25 101 ASP A N 1
ATOM 781 C CA . ASP A 1 101 ? 1.169 -15.023 29.606 1.00 59.25 101 ASP A CA 1
ATOM 782 C C . ASP A 1 101 ? -0.063 -15.896 29.931 1.00 59.25 101 ASP A C 1
ATOM 784 O O . ASP A 1 101 ? -0.230 -16.366 31.056 1.00 59.25 101 ASP A O 1
ATOM 788 N N . VAL A 1 102 ? -0.943 -16.127 28.949 1.00 61.78 102 VAL A N 1
ATOM 789 C CA . VAL A 1 102 ? -2.170 -16.937 29.095 1.00 61.78 102 VAL A CA 1
ATOM 790 C C . VAL A 1 102 ? -1.952 -18.396 28.682 1.00 61.78 102 VAL A C 1
ATOM 792 O O . VAL A 1 102 ? -2.743 -19.270 29.047 1.00 61.78 102 VAL A O 1
ATOM 795 N N . LEU A 1 103 ? -0.874 -18.684 27.952 1.00 55.34 103 LEU A N 1
ATOM 796 C CA . LEU A 1 103 ? -0.517 -20.024 27.515 1.00 55.34 103 LEU A CA 1
ATOM 797 C C . LEU A 1 103 ? 0.813 -20.447 28.159 1.00 55.34 103 LEU A C 1
ATOM 799 O O . LEU A 1 103 ? 1.843 -20.435 27.486 1.00 55.34 103 LEU A O 1
ATOM 803 N N . PRO A 1 104 ? 0.827 -20.870 29.438 1.00 42.44 104 PRO A N 1
ATOM 804 C CA . PRO A 1 104 ? 1.893 -21.748 29.887 1.00 42.44 104 PRO A CA 1
ATOM 805 C C . PRO A 1 104 ? 1.779 -23.023 29.044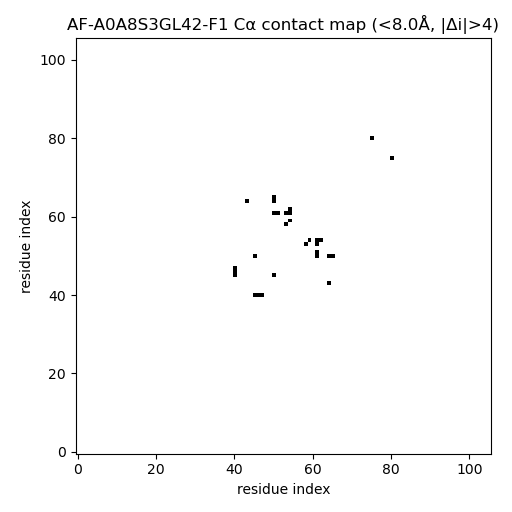 1.00 42.44 104 PRO A C 1
ATOM 807 O O . PRO A 1 104 ? 0.820 -23.785 29.176 1.00 42.44 104 PRO A O 1
ATOM 810 N N . ILE A 1 105 ? 2.703 -23.180 28.098 1.00 48.41 105 ILE A N 1
ATOM 811 C CA . ILE A 1 105 ? 2.882 -24.395 27.308 1.00 48.41 105 ILE A CA 1
ATOM 812 C C . ILE A 1 105 ? 3.772 -25.306 28.166 1.00 48.41 105 ILE A C 1
ATOM 814 O O . ILE A 1 105 ? 4.949 -24.976 28.325 1.00 48.41 105 ILE A O 1
ATOM 818 N N . PRO A 1 106 ? 3.252 -26.371 28.800 1.00 48.34 106 PRO A N 1
ATOM 819 C CA . PRO A 1 106 ? 4.091 -27.500 29.173 1.00 48.34 106 PRO A CA 1
ATOM 820 C C . PRO A 1 106 ? 4.478 -28.316 27.934 1.00 48.34 106 PRO A C 1
ATOM 822 O O . PRO A 1 106 ? 3.664 -28.374 26.978 1.00 48.34 106 PRO A O 1
#

Foldseek 3Di:
DVVVVVVVVVVVVVVVVVVVVVVVPDPVVVVVVVVVQVVLCVVLVHDPVVLVVCVVVVPPSSVVSVVVVVVVVVVCCVVVPPDDPPCPVVVVVVVVVVVCVVDPDD

Organism: NCBI:txid392030

Secondary structure (DSSP, 8-state):
-HHHHHHHHHHHHHHHHHHHHHHHS-HHHHHHHHHHHHHHHHHHTS-TTHHHHHHHTT-HHHHHHHHHHHHHHHHHHHHHTTSSTTHHHHHHHHHHHHHHHH----

Radius of gyration: 20.85 Å; Cα contacts (8 Å, |Δi|>4): 15; chains: 1; bounding box: 34×43×54 Å

Sequence (106 aa):
ALLVLCRRNLYEKILNGYIEHNSRRGVLHYLFGGTLIGLGMVVCGSCPGTVFVQVGSGIAYSLFTCLGGILGTYFYYAFVHERISQEKFLASSLVLRRLCDVLPIP

Solvent-accessible surface area (backbone atoms only — not comparable to full-atom values): 6201 Å² total; per-residue (Å²): 113,69,70,61,55,52,52,51,60,52,50,54,54,53,50,53,56,48,50,57,55,54,70,68,56,55,68,65,60,56,51,55,54,51,50,55,54,52,52,48,33,63,77,63,72,44,51,89,77,49,40,63,56,36,45,75,70,68,43,77,69,29,54,56,48,52,50,49,49,50,51,48,50,48,50,51,39,75,76,59,65,84,70,66,83,64,51,62,65,52,49,54,55,51,52,48,52,57,48,52,75,74,47,84,79,129

InterPro domains:
  IPR007272 Sulphur transport TsuA/YedE [PF04143] (26-79)